Protein AF-A0A935PUY7-F1 (afdb_monomer_lite)

pLDDT: mean 82.63, std 15.73, range [39.03, 97.12]

Sequence (89 aa):
MLALGEGAPVDPRRSIMEMGLDSLMAMELRNRLHAAFGVKVSVPQLLRGPSLAELGATLLEALERRGDDAAAGAVAPALPEPAWEEGSL

Structure (mmCIF, N/CA/C/O backbone):
data_AF-A0A935PUY7-F1
#
_entry.id   AF-A0A935PUY7-F1
#
loop_
_atom_site.group_PDB
_atom_site.id
_atom_site.type_symbol
_atom_site.label_atom_id
_atom_site.label_alt_id
_atom_site.label_comp_id
_atom_site.label_asym_id
_atom_site.label_entity_id
_atom_site.label_seq_id
_atom_site.pdbx_PDB_ins_code
_atom_site.Cartn_x
_atom_site.Cartn_y
_atom_site.Cartn_z
_atom_site.occupancy
_atom_site.B_iso_or_equiv
_atom_site.auth_seq_id
_atom_site.auth_comp_id
_atom_site.auth_asym_id
_atom_site.auth_atom_id
_atom_site.pdbx_PDB_model_num
ATOM 1 N N . MET A 1 1 ? -9.638 16.295 -17.414 1.00 39.03 1 MET A N 1
ATOM 2 C CA . MET A 1 1 ? -9.938 15.007 -18.072 1.00 39.03 1 MET A CA 1
ATOM 3 C C . MET A 1 1 ? -8.631 14.231 -18.135 1.00 39.03 1 MET A C 1
ATOM 5 O O . MET A 1 1 ? -7.859 14.438 -19.058 1.00 39.03 1 MET A O 1
ATOM 9 N N . LEU A 1 2 ? -8.292 13.475 -17.086 1.00 44.22 2 LEU A N 1
ATOM 10 C CA . LEU A 1 2 ? -7.064 12.673 -17.088 1.00 44.22 2 LEU A CA 1
ATOM 11 C C . LEU A 1 2 ? -7.344 11.424 -17.924 1.00 44.22 2 LEU A C 1
ATOM 13 O O . LEU A 1 2 ? -7.916 10.457 -17.431 1.00 44.22 2 LEU A O 1
ATOM 17 N N . ALA A 1 3 ? -7.017 11.502 -19.211 1.00 49.22 3 ALA A N 1
ATOM 18 C CA . ALA A 1 3 ? -6.967 10.344 -20.082 1.00 49.22 3 ALA A CA 1
ATOM 19 C C . ALA A 1 3 ? -5.784 9.483 -19.628 1.00 49.22 3 ALA A C 1
ATOM 21 O O . ALA A 1 3 ? -4.637 9.747 -19.982 1.00 49.22 3 ALA A O 1
ATOM 22 N N . LEU A 1 4 ? -6.057 8.467 -18.811 1.00 59.19 4 LEU A N 1
ATOM 23 C CA . LEU A 1 4 ? -5.196 7.295 -18.765 1.00 59.19 4 LEU A CA 1
ATOM 24 C C . LEU A 1 4 ? -5.356 6.644 -20.143 1.00 59.19 4 LEU A C 1
ATOM 26 O O . LEU A 1 4 ? -6.320 5.919 -20.373 1.00 59.19 4 LEU A O 1
ATOM 30 N N . GLY A 1 5 ? -4.499 7.035 -21.094 1.00 50.44 5 GLY A N 1
ATOM 31 C CA . GLY A 1 5 ? -4.445 6.415 -22.417 1.00 50.44 5 GLY A CA 1
ATOM 32 C C . GLY A 1 5 ? -4.346 4.906 -22.246 1.00 50.44 5 GLY A C 1
ATOM 33 O O . GLY A 1 5 ? -3.681 4.468 -21.310 1.00 50.44 5 GLY A O 1
ATOM 34 N N . GLU A 1 6 ? -5.065 4.153 -23.083 1.00 61.41 6 GLU A N 1
ATOM 35 C CA . GLU A 1 6 ? -5.189 2.693 -23.019 1.00 61.41 6 GLU A CA 1
ATOM 36 C C . GLU A 1 6 ? -3.820 2.049 -22.764 1.00 61.41 6 GLU A C 1
ATOM 38 O O . GLU A 1 6 ? -2.974 1.927 -23.650 1.00 61.41 6 GLU A O 1
ATOM 43 N N . GLY A 1 7 ? -3.566 1.760 -21.489 1.00 61.62 7 GLY A N 1
ATOM 44 C CA . GLY A 1 7 ? -2.258 1.376 -20.997 1.00 61.62 7 GLY A CA 1
ATOM 45 C C . GLY A 1 7 ? -2.026 -0.085 -21.311 1.00 61.62 7 GLY A C 1
ATOM 46 O O . GLY A 1 7 ? -2.917 -0.913 -21.114 1.00 61.62 7 GLY A O 1
ATOM 47 N N . ALA A 1 8 ? -0.819 -0.406 -21.771 1.00 66.50 8 ALA A N 1
ATOM 48 C CA . ALA A 1 8 ? -0.349 -1.781 -21.821 1.00 66.50 8 ALA A CA 1
ATOM 49 C C . ALA A 1 8 ? -0.687 -2.503 -20.498 1.00 66.50 8 ALA A C 1
ATOM 51 O O . ALA A 1 8 ? -0.644 -1.867 -19.437 1.00 66.50 8 ALA A O 1
ATOM 52 N N . PRO A 1 9 ? -1.041 -3.801 -20.544 1.00 77.94 9 PRO A N 1
ATOM 53 C CA . PRO A 1 9 ? -1.433 -4.544 -19.356 1.00 77.94 9 PRO A CA 1
ATOM 54 C C . PRO A 1 9 ? -0.386 -4.371 -18.255 1.00 77.94 9 PRO A C 1
ATOM 56 O O . PRO A 1 9 ? 0.809 -4.582 -18.468 1.00 77.94 9 PRO A O 1
ATOM 59 N N . VAL A 1 10 ? -0.852 -3.941 -17.085 1.00 82.69 10 VAL A N 1
ATOM 60 C CA . VAL A 1 10 ? -0.002 -3.741 -15.916 1.00 82.69 10 VAL A CA 1
ATOM 61 C C . VAL A 1 10 ? 0.425 -5.111 -15.404 1.00 82.69 10 VAL A C 1
ATOM 63 O O . VAL A 1 10 ? -0.424 -5.933 -15.061 1.00 82.69 10 VAL A O 1
ATOM 66 N N . ASP A 1 11 ? 1.732 -5.358 -15.347 1.00 89.81 11 ASP A N 1
ATOM 67 C CA . ASP A 1 11 ? 2.269 -6.587 -14.767 1.00 89.81 11 ASP A CA 1
ATOM 68 C C . ASP A 1 11 ? 2.181 -6.511 -13.232 1.00 89.81 11 ASP A C 1
ATOM 70 O O . ASP A 1 11 ? 2.881 -5.700 -12.616 1.00 89.81 11 ASP A O 1
ATOM 74 N N . PRO A 1 12 ? 1.356 -7.352 -12.580 1.00 92.50 12 PRO A N 1
ATOM 75 C CA . PRO A 1 12 ? 1.170 -7.296 -11.136 1.00 92.50 12 PRO A CA 1
ATOM 76 C C . PRO A 1 12 ? 2.415 -7.719 -10.352 1.00 92.50 12 PRO A C 1
ATOM 78 O O . PRO A 1 12 ? 2.499 -7.431 -9.159 1.00 92.50 12 PRO A O 1
ATOM 81 N N . ARG A 1 13 ? 3.367 -8.410 -10.991 1.00 95.06 13 ARG A N 1
ATOM 82 C CA . ARG A 1 13 ? 4.617 -8.875 -10.376 1.00 95.06 13 ARG A CA 1
ATOM 83 C C . ARG A 1 13 ? 5.757 -7.878 -10.544 1.00 95.06 13 ARG A C 1
ATOM 85 O O . ARG A 1 13 ? 6.797 -8.043 -9.911 1.00 95.06 13 ARG A O 1
ATOM 92 N N . ARG A 1 14 ? 5.569 -6.851 -11.371 1.00 93.56 14 ARG A N 1
ATOM 93 C CA . ARG A 1 14 ? 6.561 -5.803 -11.577 1.00 93.56 14 ARG A CA 1
ATOM 94 C C . ARG A 1 14 ? 6.542 -4.809 -10.423 1.00 93.56 14 ARG A C 1
ATOM 96 O O . ARG A 1 14 ? 5.477 -4.449 -9.917 1.00 93.56 14 ARG A O 1
ATOM 103 N N . SER A 1 15 ? 7.728 -4.358 -10.019 1.00 94.31 15 SER A N 1
ATOM 104 C CA . SER A 1 15 ? 7.878 -3.335 -8.985 1.00 94.31 15 SER A CA 1
ATOM 105 C C . SER A 1 15 ? 7.152 -2.050 -9.379 1.00 94.31 15 SER A C 1
ATOM 107 O O . SER A 1 15 ? 7.281 -1.570 -10.507 1.00 94.31 15 SER A O 1
ATOM 109 N N . ILE A 1 16 ? 6.447 -1.437 -8.427 1.00 92.62 16 ILE A N 1
ATOM 110 C CA . ILE A 1 16 ? 5.783 -0.147 -8.653 1.00 92.62 16 ILE A CA 1
ATOM 111 C C . ILE A 1 16 ? 6.765 0.980 -8.997 1.00 92.62 16 ILE A C 1
ATOM 113 O O . ILE A 1 16 ? 6.407 1.884 -9.747 1.00 92.62 16 ILE A O 1
ATOM 117 N N . MET A 1 17 ? 8.016 0.900 -8.535 1.00 92.81 17 MET A N 1
ATOM 118 C CA . MET A 1 17 ? 9.053 1.883 -8.877 1.00 92.81 17 MET A CA 1
ATOM 119 C C . MET A 1 17 ? 9.474 1.770 -10.344 1.00 92.81 17 MET A C 1
ATOM 121 O O . MET A 1 17 ? 9.656 2.778 -11.022 1.00 92.81 17 MET A O 1
ATOM 125 N N . GLU A 1 18 ? 9.555 0.549 -10.876 1.00 92.00 18 GLU A N 1
ATOM 126 C CA . GLU A 1 18 ? 9.871 0.319 -12.290 1.00 92.00 18 GLU A CA 1
ATOM 127 C C . GLU A 1 18 ? 8.749 0.750 -13.242 1.00 92.00 18 GLU A C 1
ATOM 129 O O . GLU A 1 18 ? 8.981 0.898 -14.442 1.00 92.00 18 GLU A O 1
ATOM 134 N N . MET A 1 19 ? 7.538 0.947 -12.717 1.00 89.69 19 MET A N 1
ATOM 135 C CA . MET A 1 19 ? 6.397 1.488 -13.456 1.00 89.69 19 MET A CA 1
ATOM 136 C C . MET A 1 19 ? 6.341 3.023 -13.433 1.00 89.69 19 MET A C 1
ATOM 138 O O . MET A 1 19 ? 5.410 3.602 -13.987 1.00 89.69 19 MET A O 1
ATOM 142 N N . GLY A 1 20 ? 7.337 3.684 -12.830 1.00 89.81 20 GLY A N 1
ATOM 143 C CA . GLY A 1 20 ? 7.448 5.143 -12.802 1.00 89.81 20 GLY A CA 1
ATOM 144 C C . GLY A 1 20 ? 6.839 5.803 -11.567 1.00 89.81 20 GLY A C 1
ATOM 145 O O . GLY A 1 20 ? 6.563 6.998 -11.609 1.00 89.81 20 GLY A O 1
ATOM 146 N N . LEU A 1 21 ? 6.624 5.059 -10.474 1.00 91.69 21 LEU A N 1
ATOM 147 C CA . LEU A 1 21 ? 6.210 5.665 -9.211 1.00 91.69 21 LEU A CA 1
ATOM 148 C C . LEU A 1 21 ? 7.314 6.591 -8.679 1.00 91.69 21 LEU A C 1
ATOM 150 O O . LEU A 1 21 ? 8.442 6.162 -8.441 1.00 91.69 21 LEU A O 1
ATOM 154 N N . ASP A 1 22 ? 6.960 7.849 -8.440 1.00 92.00 22 ASP A N 1
ATOM 155 C CA . ASP A 1 22 ? 7.811 8.832 -7.774 1.00 92.00 22 ASP A CA 1
ATOM 156 C C . ASP A 1 22 ? 7.313 9.161 -6.353 1.00 92.00 22 ASP A C 1
ATOM 158 O O . ASP A 1 22 ? 6.307 8.633 -5.872 1.00 92.00 22 ASP A O 1
ATOM 162 N N . SER A 1 23 ? 8.025 10.047 -5.653 1.00 92.12 23 SER A N 1
ATOM 163 C CA . SER A 1 23 ? 7.695 10.442 -4.279 1.00 92.12 23 SER A CA 1
ATOM 164 C C . SER A 1 23 ? 6.334 11.131 -4.135 1.00 92.12 23 SER A C 1
ATOM 166 O O . SER A 1 23 ? 5.656 10.923 -3.125 1.00 92.12 23 SER A O 1
ATOM 168 N N . LEU A 1 24 ? 5.926 11.956 -5.106 1.00 95.06 24 LEU A N 1
ATOM 169 C CA . LEU A 1 24 ? 4.645 12.660 -5.053 1.00 95.06 24 LEU A CA 1
ATOM 170 C C . LEU A 1 24 ? 3.504 11.671 -5.298 1.00 95.06 24 LEU A C 1
ATOM 172 O O . LEU A 1 24 ? 2.566 11.609 -4.501 1.00 95.06 24 LEU A O 1
ATOM 176 N N . MET A 1 25 ? 3.642 10.821 -6.316 1.00 93.62 25 MET A N 1
ATOM 177 C CA . MET A 1 25 ? 2.696 9.745 -6.600 1.00 93.62 25 MET A CA 1
ATOM 178 C C . MET A 1 25 ? 2.599 8.749 -5.441 1.00 93.62 25 MET A C 1
ATOM 180 O O . MET A 1 25 ? 1.504 8.299 -5.113 1.00 93.62 25 MET A O 1
ATOM 184 N N . ALA A 1 26 ? 3.707 8.431 -4.765 1.00 94.88 26 ALA A N 1
ATOM 185 C CA . ALA A 1 26 ? 3.697 7.575 -3.580 1.00 94.88 26 ALA A CA 1
ATOM 186 C C . ALA A 1 26 ? 2.903 8.208 -2.425 1.00 94.88 26 ALA A C 1
ATOM 188 O O . ALA A 1 26 ? 2.165 7.519 -1.717 1.00 94.88 26 ALA A O 1
ATOM 189 N N . MET A 1 27 ? 3.015 9.524 -2.237 1.00 96.06 27 MET A N 1
ATOM 190 C CA . MET A 1 27 ? 2.247 10.243 -1.223 1.00 96.06 27 MET A CA 1
ATOM 191 C C . MET A 1 27 ? 0.751 10.291 -1.566 1.00 96.06 27 MET A C 1
ATOM 193 O O . MET A 1 27 ? -0.088 10.050 -0.694 1.00 96.06 27 MET A O 1
ATOM 197 N N . GLU A 1 28 ? 0.408 10.527 -2.831 1.00 95.38 28 GLU A N 1
ATOM 198 C CA . GLU A 1 28 ? -0.974 10.465 -3.317 1.00 95.38 28 GLU A CA 1
ATOM 199 C C . GLU A 1 28 ? -1.568 9.060 -3.182 1.00 95.38 28 GLU A C 1
ATOM 201 O O . GLU A 1 28 ? -2.684 8.906 -2.681 1.00 95.38 28 GLU A O 1
ATOM 206 N N . LEU A 1 29 ? -0.814 8.027 -3.568 1.00 94.31 29 LEU A N 1
ATOM 207 C CA . LEU A 1 29 ? -1.217 6.630 -3.446 1.00 94.31 29 LEU A CA 1
ATOM 208 C C . LEU A 1 29 ? -1.462 6.263 -1.984 1.00 94.31 29 LEU A C 1
ATOM 210 O O . LEU A 1 29 ? -2.515 5.718 -1.666 1.00 94.31 29 LEU A O 1
ATOM 214 N N . ARG A 1 30 ? -0.549 6.629 -1.078 1.00 94.44 30 ARG A N 1
ATOM 215 C CA . ARG A 1 30 ? -0.751 6.471 0.368 1.00 94.44 30 ARG A CA 1
ATOM 216 C C . ARG A 1 30 ? -2.075 7.088 0.817 1.00 94.44 30 ARG A C 1
ATOM 218 O O . ARG A 1 30 ? -2.833 6.445 1.541 1.00 94.44 30 ARG A O 1
ATOM 225 N N . ASN A 1 31 ? -2.341 8.332 0.420 1.00 95.44 31 ASN A N 1
ATOM 226 C CA . ASN A 1 31 ? -3.546 9.043 0.840 1.00 95.44 31 ASN A CA 1
ATOM 227 C C . ASN A 1 31 ? -4.808 8.374 0.286 1.00 95.44 31 ASN A C 1
ATOM 229 O O . ASN A 1 31 ? -5.788 8.224 1.013 1.00 95.44 31 ASN A O 1
ATOM 233 N N . ARG A 1 32 ? -4.766 7.910 -0.967 1.00 95.12 32 ARG A N 1
ATOM 234 C CA . ARG A 1 32 ? -5.858 7.163 -1.603 1.00 95.12 32 ARG A CA 1
ATOM 235 C C . ARG A 1 32 ? -6.125 5.826 -0.921 1.00 95.12 32 ARG A C 1
ATOM 237 O O . ARG A 1 32 ? -7.279 5.526 -0.639 1.00 95.12 32 ARG A O 1
ATOM 244 N N . LEU A 1 33 ? -5.083 5.057 -0.608 1.00 94.38 33 LEU A N 1
ATOM 245 C CA . LEU A 1 33 ? -5.216 3.784 0.107 1.00 94.38 33 LEU A CA 1
ATOM 246 C C . LEU A 1 33 ? -5.802 3.992 1.506 1.00 94.38 33 LEU A C 1
ATOM 248 O O . LEU A 1 33 ? -6.705 3.266 1.913 1.00 94.38 33 LEU A O 1
ATOM 252 N N . HIS A 1 34 ? -5.347 5.024 2.217 1.00 93.25 34 HIS A N 1
ATOM 253 C CA . HIS A 1 34 ? -5.899 5.365 3.523 1.00 93.25 34 HIS A CA 1
ATOM 254 C C . HIS A 1 34 ? -7.364 5.809 3.437 1.00 93.25 34 HIS A C 1
ATOM 256 O O . HIS A 1 34 ? -8.175 5.362 4.239 1.00 93.25 34 HIS A O 1
ATOM 262 N N . ALA A 1 35 ? -7.726 6.643 2.461 1.00 94.56 35 ALA A N 1
ATOM 263 C CA . ALA A 1 35 ? -9.103 7.103 2.290 1.00 94.56 35 ALA A CA 1
ATOM 264 C C . ALA A 1 35 ? -10.061 5.974 1.873 1.00 94.56 35 ALA A C 1
ATOM 266 O O . ALA A 1 35 ? -11.187 5.928 2.357 1.00 94.56 35 ALA A O 1
ATOM 267 N N . ALA A 1 36 ? -9.622 5.066 0.996 1.00 94.31 36 ALA A N 1
ATOM 268 C CA . ALA A 1 36 ? -10.457 3.979 0.486 1.00 94.31 36 ALA A CA 1
ATOM 269 C C . ALA A 1 36 ? -10.603 2.816 1.478 1.00 94.31 36 ALA A C 1
ATOM 271 O O . ALA A 1 36 ? -11.681 2.242 1.596 1.00 94.31 36 ALA A O 1
ATOM 272 N N . PHE A 1 37 ? -9.525 2.467 2.187 1.00 92.62 37 PHE A N 1
ATOM 273 C CA . PHE A 1 37 ? -9.459 1.239 2.988 1.00 92.62 37 PHE A CA 1
ATOM 274 C C . PHE A 1 37 ? -9.259 1.487 4.487 1.00 92.62 37 PHE A C 1
ATOM 276 O O . PHE A 1 37 ? -9.315 0.551 5.280 1.00 92.62 37 PHE A O 1
ATOM 283 N N . GLY A 1 38 ? -8.971 2.723 4.907 1.00 91.19 38 GLY A N 1
ATOM 284 C CA . GLY A 1 38 ? -8.589 3.025 6.290 1.00 91.19 38 GLY A CA 1
ATOM 285 C C . GLY A 1 38 ? -7.228 2.443 6.696 1.00 91.19 38 GLY A C 1
ATOM 286 O O . GLY A 1 38 ? -6.874 2.470 7.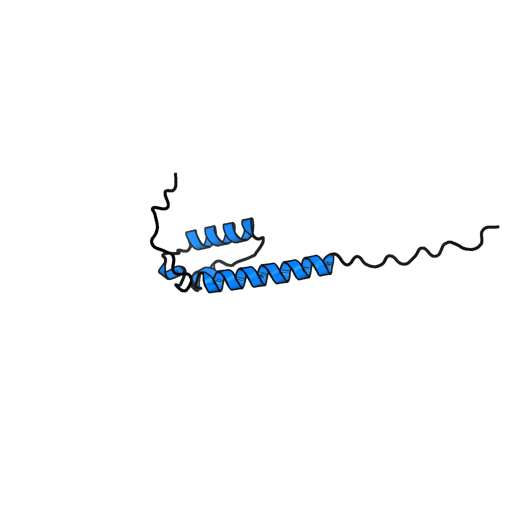874 1.00 91.19 38 GLY A O 1
ATOM 287 N N . VAL A 1 39 ? -6.450 1.916 5.742 1.00 91.81 39 VAL A N 1
ATOM 288 C CA . VAL A 1 39 ? -5.150 1.281 5.993 1.00 91.81 39 VAL A CA 1
ATOM 289 C C . VAL A 1 39 ? -4.033 2.320 5.934 1.00 91.81 39 VAL A C 1
ATOM 291 O O . VAL A 1 39 ? -3.951 3.135 5.014 1.00 91.81 39 VAL A O 1
ATOM 294 N N . LYS A 1 40 ? -3.131 2.284 6.917 1.00 88.56 40 LYS A N 1
ATOM 295 C CA . LYS A 1 40 ? -1.949 3.151 6.955 1.00 88.56 40 LYS A CA 1
ATOM 296 C C . LYS A 1 40 ? -0.791 2.487 6.216 1.00 88.56 40 LYS A C 1
ATOM 298 O O . LYS A 1 40 ? -0.119 1.623 6.767 1.00 88.56 40 LYS A O 1
ATOM 303 N N . VAL A 1 41 ? -0.529 2.947 4.998 1.00 92.25 41 VAL A N 1
ATOM 304 C CA . VAL A 1 41 ? 0.690 2.621 4.244 1.00 92.25 41 VAL A CA 1
ATOM 305 C C . VAL A 1 41 ? 1.652 3.802 4.338 1.00 92.25 41 VAL A C 1
ATOM 307 O O . VAL A 1 41 ? 1.243 4.955 4.207 1.00 92.25 41 VAL A O 1
ATOM 310 N N . SER A 1 42 ? 2.930 3.551 4.606 1.00 93.62 42 SER A N 1
ATOM 311 C CA . SER A 1 42 ? 3.942 4.613 4.668 1.00 93.62 42 SER A CA 1
ATOM 312 C C . SER A 1 42 ? 4.595 4.848 3.301 1.00 93.62 42 SER A C 1
ATOM 314 O O . SER A 1 42 ? 4.759 3.924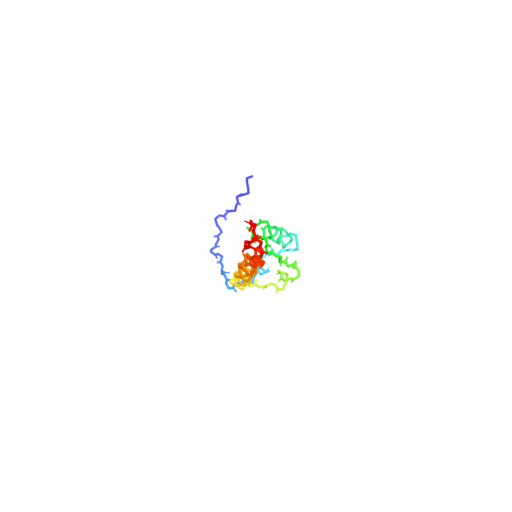 2.509 1.00 93.62 42 SER A O 1
ATOM 316 N N . VAL A 1 43 ? 5.013 6.088 3.027 1.00 94.31 43 VAL A N 1
ATOM 317 C CA . VAL A 1 43 ? 5.742 6.421 1.788 1.00 94.31 43 VAL A CA 1
ATOM 318 C C . VAL A 1 43 ? 7.036 5.600 1.647 1.00 94.31 43 VAL A C 1
ATOM 320 O O . VAL A 1 43 ? 7.240 5.038 0.576 1.00 94.31 43 VAL A O 1
ATOM 323 N N . PRO A 1 44 ? 7.863 5.405 2.698 1.00 94.94 44 PRO A N 1
ATOM 324 C CA . PRO A 1 44 ? 9.026 4.521 2.608 1.00 94.94 44 PRO A CA 1
ATOM 325 C C . PRO A 1 44 ? 8.685 3.084 2.200 1.00 94.94 44 PRO A C 1
ATOM 327 O O . PRO A 1 44 ? 9.442 2.480 1.450 1.00 94.94 44 PRO A O 1
ATOM 330 N N . GLN A 1 45 ? 7.548 2.529 2.641 1.00 94.12 45 GLN A N 1
ATOM 331 C CA . GLN A 1 45 ? 7.130 1.187 2.214 1.00 94.12 45 GLN A CA 1
ATOM 332 C C . GLN A 1 45 ? 6.867 1.119 0.708 1.00 94.12 45 GLN A C 1
ATOM 334 O O . GLN A 1 45 ? 7.283 0.149 0.085 1.00 94.12 45 GLN A O 1
ATOM 339 N N . LEU A 1 46 ? 6.229 2.142 0.133 1.00 94.75 46 LEU A N 1
ATOM 340 C CA . LEU A 1 46 ? 5.989 2.232 -1.310 1.00 94.75 46 LEU A CA 1
ATOM 341 C C . LEU A 1 46 ? 7.296 2.448 -2.086 1.00 94.75 46 LEU A C 1
ATOM 343 O O . LEU A 1 46 ? 7.526 1.802 -3.102 1.00 94.75 46 LEU A O 1
ATOM 347 N N . LEU A 1 47 ? 8.189 3.297 -1.572 1.00 94.62 47 LEU A N 1
ATOM 348 C CA . LEU A 1 47 ? 9.472 3.598 -2.215 1.00 94.62 47 LEU A CA 1
ATOM 349 C C . LEU A 1 47 ? 10.484 2.444 -2.160 1.00 94.62 47 LEU A C 1
ATOM 351 O O . LEU A 1 47 ? 11.424 2.433 -2.947 1.00 94.62 47 LEU A O 1
ATOM 355 N N . ARG A 1 48 ? 10.287 1.438 -1.292 1.00 95.31 48 ARG A N 1
ATOM 356 C CA . ARG A 1 48 ? 11.022 0.159 -1.382 1.00 95.31 48 ARG A CA 1
ATOM 357 C C . ARG A 1 48 ? 10.679 -0.639 -2.644 1.00 95.31 48 ARG A C 1
ATOM 359 O O . ARG A 1 48 ? 11.352 -1.621 -2.927 1.00 95.31 48 ARG A O 1
ATOM 366 N N . GLY A 1 49 ? 9.651 -0.222 -3.381 1.00 94.62 49 GLY A N 1
ATOM 367 C CA . GLY A 1 49 ? 9.265 -0.796 -4.659 1.00 94.62 49 GLY A CA 1
ATOM 368 C C . GLY A 1 49 ? 8.714 -2.216 -4.584 1.00 94.62 49 GLY A C 1
ATOM 369 O O . GLY A 1 49 ? 9.183 -3.047 -5.362 1.00 94.62 49 GLY A O 1
ATOM 370 N N . PRO A 1 50 ? 7.719 -2.512 -3.722 1.00 96.31 50 PRO A N 1
ATOM 371 C CA . PRO A 1 50 ? 6.988 -3.768 -3.840 1.00 96.31 50 PRO A CA 1
ATOM 372 C C . PRO A 1 50 ? 6.301 -3.851 -5.209 1.00 96.31 50 PRO A C 1
ATOM 374 O O . PRO A 1 50 ? 6.030 -2.840 -5.862 1.00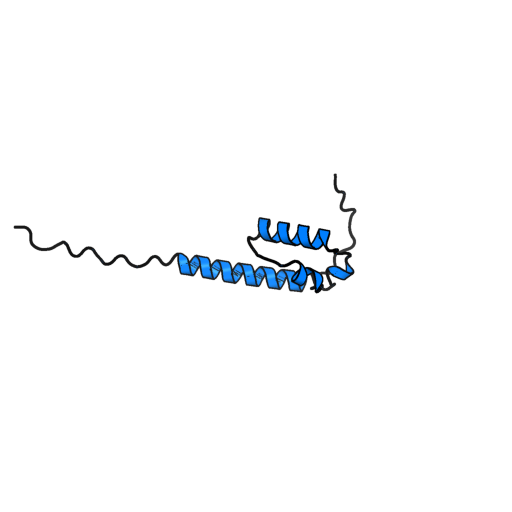 96.31 50 PRO A O 1
ATOM 377 N N . SER A 1 51 ? 5.989 -5.059 -5.644 1.00 96.62 51 SER A N 1
ATOM 378 C CA . SER A 1 51 ? 5.063 -5.293 -6.746 1.00 96.62 51 SER A CA 1
ATOM 379 C C . SER A 1 51 ? 3.619 -4.970 -6.346 1.00 96.62 51 SER A C 1
ATOM 381 O O . SER A 1 51 ? 3.291 -4.853 -5.160 1.00 96.62 51 SER A O 1
ATOM 383 N N . LEU A 1 52 ? 2.718 -4.838 -7.325 1.00 94.19 52 LEU A N 1
ATOM 384 C CA . LEU A 1 52 ? 1.290 -4.653 -7.030 1.00 94.19 52 LEU A CA 1
ATOM 385 C C . LEU A 1 52 ? 0.692 -5.861 -6.306 1.00 94.19 52 LEU A C 1
ATOM 387 O O . LEU A 1 52 ? -0.173 -5.681 -5.452 1.00 94.19 52 LEU A O 1
ATOM 391 N N . ALA A 1 53 ? 1.161 -7.071 -6.615 1.00 96.44 53 ALA A N 1
ATOM 392 C CA . ALA A 1 53 ? 0.745 -8.286 -5.926 1.00 96.44 53 ALA A CA 1
ATOM 393 C C . ALA A 1 53 ? 1.145 -8.262 -4.440 1.00 96.44 53 ALA A C 1
ATOM 395 O O . ALA A 1 53 ? 0.312 -8.534 -3.579 1.00 96.44 53 ALA A O 1
ATOM 396 N N . GLU A 1 54 ? 2.386 -7.878 -4.125 1.00 97.12 54 GLU A N 1
ATOM 397 C CA . GLU A 1 54 ? 2.866 -7.773 -2.737 1.00 97.12 54 GLU A CA 1
ATOM 398 C C . GLU A 1 54 ? 2.162 -6.652 -1.967 1.00 97.12 54 GLU A C 1
ATOM 400 O O . GLU A 1 54 ? 1.787 -6.826 -0.804 1.00 97.12 54 GLU A O 1
ATOM 405 N N . LEU A 1 55 ? 1.937 -5.504 -2.616 1.00 94.88 55 LEU A N 1
ATOM 406 C CA . LEU A 1 55 ? 1.159 -4.419 -2.026 1.00 94.88 55 LEU A CA 1
ATOM 407 C C . LEU A 1 55 ? -0.285 -4.866 -1.756 1.00 94.88 55 LEU A C 1
ATOM 409 O O . LEU A 1 55 ? -0.813 -4.588 -0.683 1.00 94.88 55 LEU A O 1
ATOM 413 N N . GLY A 1 56 ? -0.904 -5.590 -2.692 1.00 94.88 56 GLY A N 1
ATOM 414 C CA . GLY A 1 56 ? -2.247 -6.151 -2.541 1.00 94.88 56 GLY A CA 1
ATOM 415 C C . GLY A 1 56 ? -2.350 -7.136 -1.378 1.00 94.88 56 GLY A C 1
ATOM 416 O O . GLY A 1 56 ? -3.258 -7.008 -0.561 1.00 94.88 56 GLY A O 1
ATOM 417 N N . ALA A 1 57 ? -1.388 -8.052 -1.250 1.00 95.88 57 ALA A N 1
ATOM 418 C CA . ALA A 1 57 ? -1.311 -8.974 -0.117 1.00 95.88 57 ALA A CA 1
ATOM 419 C C . ALA A 1 57 ? -1.181 -8.221 1.218 1.00 95.88 57 ALA A C 1
ATOM 421 O O . ALA A 1 57 ? -1.950 -8.462 2.143 1.00 95.88 57 ALA A O 1
ATOM 422 N N . THR A 1 58 ? -0.297 -7.219 1.280 1.00 93.81 58 THR A N 1
ATOM 423 C CA . THR A 1 58 ? -0.118 -6.377 2.478 1.00 93.81 58 THR A CA 1
ATOM 424 C C . THR A 1 58 ? -1.410 -5.649 2.871 1.00 93.81 58 THR A C 1
ATOM 426 O O . THR A 1 58 ? -1.717 -5.498 4.055 1.00 93.81 58 THR A O 1
ATOM 429 N N . LEU A 1 59 ? -2.172 -5.162 1.886 1.00 94.75 59 LEU A N 1
ATOM 430 C CA . LEU A 1 59 ? -3.453 -4.494 2.123 1.00 94.75 59 LEU A CA 1
ATOM 431 C C . LEU A 1 59 ? -4.522 -5.472 2.614 1.00 94.75 59 LEU A C 1
ATOM 433 O O . LEU A 1 59 ? -5.263 -5.123 3.531 1.00 94.75 59 LEU A O 1
ATOM 437 N N . LEU A 1 60 ? -4.58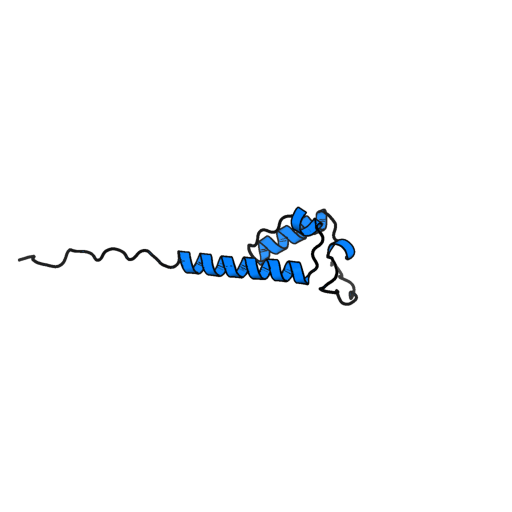5 -6.675 2.036 1.00 95.69 60 LEU A N 1
ATOM 438 C CA . LEU A 1 60 ? -5.519 -7.720 2.450 1.00 95.69 60 LEU A CA 1
ATOM 439 C C . LEU A 1 60 ? -5.273 -8.128 3.908 1.00 95.69 60 LEU A C 1
ATOM 441 O O . LEU A 1 60 ? -6.188 -8.032 4.720 1.00 95.69 60 LEU A O 1
ATOM 445 N N . GLU A 1 61 ? -4.025 -8.432 4.267 1.0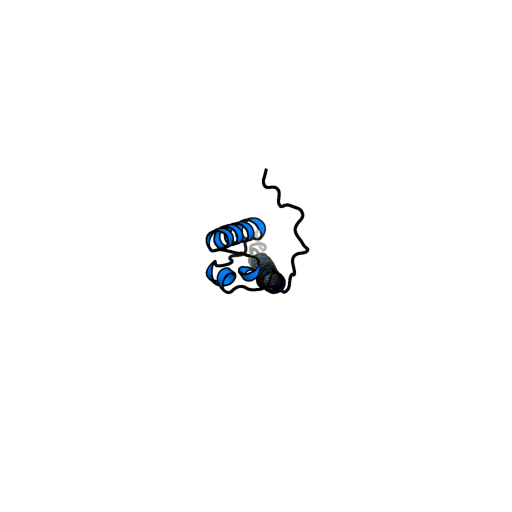0 94.81 61 GLU A N 1
ATOM 446 C CA . GLU A 1 61 ? -3.645 -8.769 5.646 1.00 94.81 61 GLU A CA 1
ATOM 447 C C . GLU A 1 61 ? -3.986 -7.638 6.633 1.00 94.81 61 GLU A C 1
ATOM 449 O O . GLU A 1 61 ? -4.413 -7.865 7.767 1.00 94.81 61 GLU A O 1
ATOM 454 N N . ALA A 1 62 ? -3.799 -6.378 6.227 1.00 92.31 62 ALA A N 1
ATOM 455 C CA . ALA A 1 62 ? -4.140 -5.236 7.070 1.00 92.31 62 ALA A CA 1
ATOM 456 C C . ALA A 1 62 ? -5.655 -5.072 7.270 1.00 92.31 62 ALA A C 1
ATOM 458 O O . ALA A 1 62 ? -6.080 -4.632 8.341 1.00 92.31 62 ALA A O 1
ATOM 459 N N . LEU A 1 63 ? -6.455 -5.405 6.257 1.00 93.25 63 LEU A N 1
ATOM 460 C CA . LEU A 1 63 ? -7.914 -5.365 6.320 1.00 93.25 63 LEU A CA 1
ATOM 461 C C . LEU A 1 63 ? -8.478 -6.500 7.177 1.00 93.25 63 LEU A C 1
ATOM 463 O O . LEU A 1 63 ? -9.375 -6.246 7.978 1.00 93.25 63 LEU A O 1
ATOM 467 N N . GLU A 1 64 ? -7.928 -7.708 7.054 1.00 93.75 64 GLU A N 1
ATOM 468 C CA . GLU A 1 64 ? -8.314 -8.877 7.854 1.00 93.75 64 GLU A CA 1
ATOM 469 C C . GLU A 1 64 ? -8.100 -8.614 9.346 1.00 93.75 64 GLU A C 1
ATOM 471 O O . GLU A 1 64 ? -9.061 -8.646 10.113 1.00 93.75 64 GLU A O 1
ATOM 476 N N . ARG A 1 65 ? -6.889 -8.190 9.742 1.00 90.00 65 ARG A N 1
ATOM 477 C CA . ARG A 1 65 ? -6.597 -7.846 11.148 1.00 90.00 65 ARG A CA 1
ATOM 478 C C . ARG A 1 65 ? -7.542 -6.784 11.703 1.00 90.00 65 ARG A C 1
ATOM 480 O O . ARG A 1 65 ? -7.952 -6.853 12.854 1.00 90.00 65 ARG A O 1
ATOM 487 N N . ARG A 1 66 ? -7.907 -5.795 10.884 1.00 88.06 66 ARG A N 1
ATOM 488 C CA . ARG A 1 66 ? -8.854 -4.751 11.291 1.00 88.06 66 ARG A CA 1
ATOM 489 C C . ARG A 1 66 ? -10.271 -5.303 11.481 1.00 88.06 66 ARG A C 1
ATOM 491 O O . ARG A 1 66 ? -10.993 -4.808 12.345 1.00 88.06 66 ARG A O 1
ATOM 498 N N . GLY A 1 67 ? -10.688 -6.265 10.659 1.00 84.81 67 GLY A N 1
ATOM 499 C CA . GLY A 1 67 ? -11.953 -6.981 10.828 1.00 84.81 67 GLY A CA 1
ATOM 500 C C . GLY A 1 67 ? -11.987 -7.759 12.142 1.00 84.81 67 GLY A C 1
ATOM 501 O O . GLY A 1 67 ? -12.967 -7.656 12.879 1.00 84.81 67 GLY A O 1
ATOM 502 N N . ASP A 1 68 ? -10.886 -8.435 12.471 1.00 83.00 68 ASP A N 1
ATOM 503 C CA . ASP A 1 68 ? -10.731 -9.172 13.728 1.00 83.00 68 ASP A CA 1
ATOM 504 C C . ASP A 1 68 ? -10.763 -8.238 14.948 1.00 83.00 68 ASP A C 1
ATOM 506 O O . ASP A 1 68 ? -11.494 -8.497 15.903 1.00 83.00 68 ASP A O 1
ATOM 510 N N . ASP A 1 69 ? -10.051 -7.106 14.897 1.00 76.50 69 ASP A N 1
ATOM 511 C CA . ASP A 1 69 ? -10.064 -6.088 15.957 1.00 76.50 69 ASP A CA 1
ATOM 512 C C . ASP A 1 69 ? -11.476 -5.508 16.173 1.00 76.50 69 ASP A C 1
ATOM 514 O O . ASP A 1 69 ? -11.918 -5.302 17.308 1.00 76.50 69 ASP A O 1
ATOM 518 N N . ALA A 1 70 ? -12.210 -5.254 15.083 1.00 72.38 70 ALA A N 1
ATOM 519 C CA . ALA A 1 70 ? -13.584 -4.763 15.147 1.00 72.38 70 ALA A CA 1
ATOM 520 C C . ALA A 1 70 ? -14.540 -5.808 15.745 1.00 72.38 70 ALA A C 1
ATOM 522 O O . ALA A 1 70 ? -15.420 -5.449 16.530 1.00 72.38 70 ALA A O 1
ATOM 523 N N . ALA A 1 71 ? -14.356 -7.090 15.416 1.00 68.50 71 ALA A N 1
ATOM 524 C CA . ALA A 1 71 ? -15.127 -8.186 15.995 1.00 68.50 71 ALA A CA 1
ATOM 525 C C . ALA A 1 71 ? -14.815 -8.379 17.489 1.00 68.50 71 ALA A C 1
ATOM 527 O O . ALA A 1 71 ? -15.735 -8.538 18.290 1.00 68.50 71 ALA A O 1
ATOM 528 N N . ALA A 1 72 ? -13.542 -8.291 17.886 1.00 68.56 72 ALA A N 1
ATOM 529 C CA . ALA A 1 72 ? -13.116 -8.402 19.280 1.00 68.56 72 ALA A CA 1
ATOM 530 C C . ALA A 1 72 ? -13.641 -7.246 20.151 1.00 68.56 72 ALA A C 1
ATOM 532 O O . ALA A 1 72 ? -14.046 -7.467 21.290 1.00 68.56 72 ALA A O 1
ATOM 533 N N . GLY A 1 73 ? -13.693 -6.023 19.612 1.00 65.38 73 GLY A N 1
ATOM 534 C CA . GLY A 1 73 ? -14.253 -4.859 20.308 1.00 65.38 73 GLY A CA 1
ATOM 535 C C . GLY A 1 73 ? -15.782 -4.870 20.446 1.00 65.38 73 GLY A C 1
ATOM 536 O O . GLY A 1 73 ? -16.318 -4.186 21.315 1.00 65.38 73 GLY A O 1
ATOM 537 N N . ALA A 1 74 ? -16.490 -5.644 19.618 1.00 64.50 74 ALA A N 1
ATOM 538 C CA . ALA A 1 74 ? -17.948 -5.776 19.670 1.00 64.50 74 ALA A CA 1
ATOM 539 C C . ALA A 1 74 ? -18.440 -6.758 20.749 1.00 64.50 74 ALA A C 1
ATOM 541 O O . ALA A 1 74 ? -19.641 -6.809 21.028 1.00 64.50 74 ALA A O 1
ATOM 542 N N . VAL A 1 75 ? -17.542 -7.519 21.382 1.00 59.88 75 VAL A N 1
ATOM 543 C CA . VAL A 1 75 ? -17.883 -8.362 22.532 1.00 59.88 75 VAL A CA 1
ATOM 544 C C . VAL A 1 75 ? -18.043 -7.454 23.756 1.00 59.88 75 VAL A C 1
ATOM 546 O O . VAL A 1 75 ? -17.104 -7.219 24.514 1.00 59.88 75 VAL A O 1
ATOM 549 N N . ALA A 1 76 ? -19.234 -6.868 23.907 1.00 63.03 76 ALA A N 1
ATOM 550 C CA . ALA A 1 76 ? -19.575 -6.030 25.050 1.00 63.03 76 ALA A CA 1
ATOM 551 C C . ALA A 1 76 ? -19.353 -6.799 26.369 1.00 63.03 76 ALA A C 1
ATOM 553 O O . ALA A 1 76 ? -19.679 -7.989 26.437 1.00 63.03 76 ALA A O 1
ATOM 554 N N . PRO A 1 77 ? -18.832 -6.152 27.431 1.00 59.31 77 PRO A N 1
ATOM 555 C CA . PRO A 1 77 ? -18.748 -6.789 28.736 1.00 59.31 77 PRO A CA 1
ATOM 556 C C . PRO A 1 77 ? -20.162 -7.157 29.187 1.00 59.31 77 PRO A C 1
ATOM 558 O O . PRO A 1 77 ? -21.061 -6.314 29.161 1.00 59.31 77 PRO A O 1
ATOM 561 N N . ALA A 1 78 ? -20.352 -8.416 29.586 1.00 64.19 78 ALA A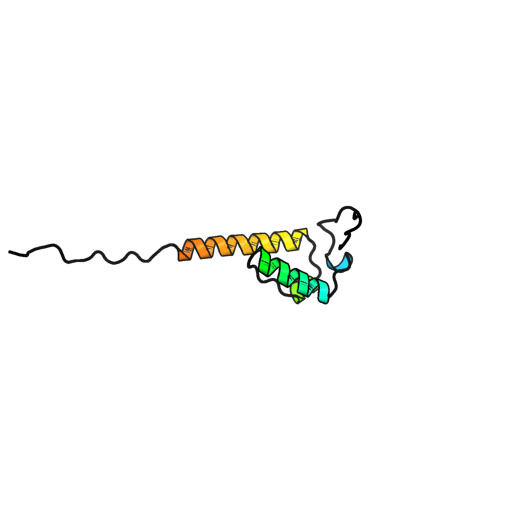 N 1
ATOM 562 C CA . ALA A 1 78 ? -21.574 -8.853 30.239 1.00 64.19 78 ALA A CA 1
ATOM 563 C C . ALA A 1 78 ? -21.804 -7.939 31.450 1.00 64.19 78 ALA A C 1
ATOM 565 O O . ALA A 1 78 ? -21.026 -7.961 32.406 1.00 64.19 78 ALA A O 1
ATOM 566 N N . LEU A 1 79 ? -22.820 -7.076 31.372 1.00 63.53 79 LEU A N 1
ATOM 567 C CA . LEU A 1 79 ? -23.282 -6.324 32.531 1.00 63.53 79 LEU A CA 1
ATOM 568 C C . LEU A 1 79 ? -23.610 -7.357 33.620 1.00 63.53 79 LEU A C 1
ATOM 570 O O . LEU A 1 79 ? -24.332 -8.309 33.316 1.00 63.53 79 LEU A O 1
ATOM 574 N N . PRO A 1 80 ? -23.077 -7.228 34.848 1.00 67.50 80 PRO A N 1
ATOM 575 C CA . PRO A 1 80 ? -23.496 -8.099 35.936 1.00 67.50 80 PRO A CA 1
ATOM 576 C C . PRO A 1 80 ? -25.011 -7.964 36.102 1.00 67.50 80 PRO A C 1
ATOM 578 O O . PRO A 1 80 ? -25.538 -6.847 36.101 1.00 67.50 80 PRO A O 1
ATOM 581 N N . GLU A 1 81 ? -25.700 -9.103 36.182 1.00 69.00 81 GLU A N 1
ATOM 582 C CA . GLU A 1 81 ? -27.153 -9.142 36.316 1.00 69.00 81 GLU A CA 1
ATOM 583 C C . GLU A 1 81 ? -27.585 -8.304 37.532 1.00 69.00 81 GLU A C 1
ATOM 585 O O . GLU A 1 81 ? -26.957 -8.391 38.595 1.00 69.00 81 GLU A O 1
ATOM 590 N N . PRO A 1 82 ? -28.616 -7.451 37.398 1.00 65.06 82 PRO A N 1
ATOM 591 C CA . PRO A 1 82 ? -29.098 -6.658 38.514 1.00 65.06 82 PRO A CA 1
ATOM 592 C C . PRO A 1 82 ? -29.641 -7.567 39.625 1.00 65.06 82 PRO A C 1
ATOM 594 O O . PRO A 1 82 ? -30.726 -8.128 39.519 1.00 65.06 82 PRO A O 1
ATOM 597 N N . ALA A 1 83 ? -28.887 -7.677 40.717 1.00 66.44 83 ALA A N 1
ATOM 598 C CA . ALA A 1 83 ? -29.249 -8.425 41.918 1.00 66.44 83 ALA A CA 1
ATOM 599 C C . ALA A 1 83 ? -30.282 -7.675 42.787 1.00 66.44 83 ALA A C 1
ATOM 601 O O . ALA A 1 83 ? -29.996 -7.352 43.941 1.00 66.44 83 ALA A O 1
ATOM 602 N N . TRP A 1 84 ? -31.456 -7.332 42.243 1.00 69.12 84 TRP A N 1
ATOM 603 C CA . TRP A 1 84 ? -32.499 -6.630 43.012 1.00 69.12 84 TRP A CA 1
ATOM 604 C C . TRP A 1 84 ? -33.918 -7.209 42.940 1.00 69.12 84 TRP A C 1
ATOM 606 O O . TRP A 1 84 ? -34.856 -6.555 43.388 1.00 69.12 84 TRP A O 1
ATOM 616 N N . GLU A 1 85 ? -34.094 -8.460 42.523 1.00 62.50 85 GLU A N 1
ATOM 617 C CA . GLU A 1 85 ? -35.335 -9.196 42.797 1.00 62.50 85 GLU A CA 1
ATOM 618 C C . GLU A 1 85 ? -35.090 -10.261 43.863 1.00 62.50 85 GLU A C 1
ATOM 620 O O . GLU A 1 85 ? -34.579 -11.325 43.557 1.00 62.50 85 GLU A O 1
ATOM 625 N N . GLU A 1 86 ? -35.429 -9.949 45.118 1.00 54.44 86 GLU A N 1
ATOM 626 C CA . GLU A 1 86 ? -36.221 -10.830 45.992 1.00 54.44 86 GLU A CA 1
ATOM 627 C C . GLU A 1 86 ? -36.492 -10.146 47.345 1.00 54.44 86 GLU A C 1
ATOM 629 O O . GLU A 1 86 ? -35.576 -9.788 48.084 1.00 54.44 86 GLU A O 1
ATOM 634 N N . GLY A 1 87 ? -37.778 -9.990 47.683 1.00 55.56 87 GLY A N 1
ATOM 635 C CA . GLY A 1 87 ? -38.213 -9.774 49.067 1.00 55.56 87 GLY A CA 1
ATOM 636 C C . GLY A 1 87 ? -38.701 -8.376 49.447 1.00 55.56 87 GLY A C 1
ATOM 637 O O . GLY A 1 87 ? -38.359 -7.888 50.520 1.00 55.56 87 GLY A O 1
ATOM 638 N N . SER A 1 88 ? -39.529 -7.733 48.619 1.00 59.44 88 SER A N 1
ATOM 639 C CA . SER A 1 88 ? -40.466 -6.720 49.121 1.00 59.44 88 SER A CA 1
ATOM 640 C C . SER A 1 88 ? -41.795 -7.410 49.431 1.00 59.44 88 SER A C 1
ATOM 642 O O . SER A 1 88 ? -42.493 -7.800 48.494 1.00 59.44 88 SER A O 1
ATOM 644 N N . LEU A 1 89 ? -42.068 -7.629 50.724 1.00 54.62 89 LEU A N 1
ATOM 645 C CA . LEU A 1 89 ? -43.356 -7.526 51.445 1.00 54.62 89 LEU A CA 1
ATOM 646 C C . LEU A 1 89 ? -43.260 -8.197 52.823 1.00 54.62 89 LEU A C 1
ATOM 648 O O . LEU A 1 89 ? -42.891 -9.390 52.884 1.00 54.62 89 LEU A O 1
#

Foldseek 3Di:
DPPPDPDDDADQQFFPVVVPDDLVNLVVVQVVLCVVQVDHDDSVNNVVGGGNNVVVVVSVVRNVVVVVVVVVVPPDPDDPPPPPDDDDD

Secondary structure (DSSP, 8-state):
-----------TTSBTTTTT--HHHHHHHHHHHHHHH-----HHHHHT--BHHHHHHHHHHHHHHHHHHHHHHTS---PPP----S---

Radius of gyration: 23.27 Å; chains: 1; bounding box: 54×26×74 Å